Protein AF-A0A022QIC8-F1 (afdb_monomer)

Sequence (153 aa):
MESSSKRARAPGNMTQIAHCLVDGCNADLSLCRDYHRRHKVCETHSKTSKVTIGGRELRFCQQCSRFHSLVEFDEGKRSCRKRLDGHNRRRRKPPQLDRNSGLDFSHHRSTTLTATGTTPTTSLVSFRSNTSNNNNSPQILPSAVVGFSWPGP

Structure (mmCIF, N/CA/C/O backbone):
data_AF-A0A022QIC8-F1
#
_entry.id   AF-A0A022QIC8-F1
#
loop_
_atom_site.group_PDB
_atom_site.id
_atom_site.type_symbol
_atom_site.label_atom_id
_atom_site.label_alt_id
_atom_site.label_comp_id
_atom_site.label_asym_id
_atom_site.label_entity_id
_atom_site.label_seq_id
_atom_site.pdbx_PDB_ins_code
_atom_site.Cartn_x
_atom_site.Cartn_y
_atom_site.Cartn_z
_atom_site.occupancy
_atom_site.B_iso_or_equiv
_atom_site.auth_seq_id
_atom_site.auth_comp_id
_atom_site.auth_asym_id
_atom_site.auth_atom_id
_atom_site.pdbx_PDB_model_num
ATOM 1 N N . MET A 1 1 ? 46.516 -19.013 19.910 1.00 39.44 1 MET A N 1
ATOM 2 C CA . MET A 1 1 ? 46.220 -17.660 19.392 1.00 39.44 1 MET A CA 1
ATOM 3 C C . MET A 1 1 ? 45.171 -17.852 18.300 1.00 39.44 1 MET A C 1
ATOM 5 O O . MET A 1 1 ? 45.525 -17.977 17.139 1.00 39.44 1 MET A O 1
ATOM 9 N N . GLU A 1 2 ? 43.906 -18.056 18.672 1.00 41.34 2 GLU A N 1
ATOM 10 C CA . GLU A 1 2 ? 42.858 -18.421 17.705 1.00 41.34 2 GLU A CA 1
ATOM 11 C C . GLU A 1 2 ? 42.354 -17.150 17.009 1.00 41.34 2 GLU A C 1
ATOM 13 O O . GLU A 1 2 ? 41.826 -16.238 17.650 1.00 41.34 2 GLU A O 1
ATOM 18 N N . SER A 1 3 ? 42.605 -17.054 15.706 1.00 41.50 3 SER A N 1
ATOM 19 C CA . SER A 1 3 ? 42.365 -15.856 14.905 1.00 41.50 3 SER A CA 1
ATOM 20 C C . SER A 1 3 ? 40.881 -15.749 14.545 1.00 41.50 3 SER A C 1
ATOM 22 O O . SER A 1 3 ? 40.345 -16.542 13.769 1.00 41.50 3 SER A O 1
ATOM 24 N N . SER A 1 4 ? 40.195 -14.762 15.126 1.00 56.56 4 SER A N 1
ATOM 25 C CA . SER A 1 4 ? 38.788 -14.464 14.848 1.00 56.56 4 SER A CA 1
ATOM 26 C C . SER A 1 4 ? 38.628 -13.965 13.409 1.00 56.56 4 SER A C 1
ATOM 28 O O . SER A 1 4 ? 38.931 -12.816 13.081 1.00 56.56 4 SER A O 1
ATOM 30 N N . SER A 1 5 ? 38.162 -14.851 12.527 1.00 62.50 5 SER A N 1
ATOM 31 C CA . SER A 1 5 ? 37.889 -14.531 11.127 1.00 62.50 5 SER A CA 1
ATOM 32 C C . SER A 1 5 ? 36.677 -13.606 11.016 1.00 62.50 5 SER A C 1
ATOM 34 O O . SER A 1 5 ? 35.518 -14.024 10.977 1.00 62.50 5 SER A O 1
ATOM 36 N N . LYS A 1 6 ? 36.969 -12.308 10.945 1.00 59.47 6 LYS A N 1
ATOM 37 C CA . LYS A 1 6 ? 36.037 -11.230 10.620 1.00 59.47 6 LYS A CA 1
ATOM 38 C C . LYS A 1 6 ? 35.487 -11.455 9.207 1.00 59.47 6 LYS A C 1
ATOM 40 O O . LYS A 1 6 ? 36.149 -11.142 8.222 1.00 59.47 6 LYS A O 1
ATOM 45 N N . ARG A 1 7 ? 34.270 -12.000 9.085 1.00 55.44 7 ARG A N 1
ATOM 46 C CA . ARG A 1 7 ? 33.562 -12.065 7.795 1.00 55.44 7 ARG A CA 1
ATOM 47 C C . ARG A 1 7 ? 33.277 -10.643 7.306 1.00 55.44 7 ARG A C 1
ATOM 49 O O . ARG A 1 7 ? 32.350 -9.987 7.778 1.00 55.44 7 ARG A O 1
ATOM 56 N N . ALA A 1 8 ? 34.080 -10.181 6.353 1.00 56.00 8 ALA A N 1
ATOM 57 C CA . ALA A 1 8 ? 33.795 -9.005 5.550 1.00 56.00 8 ALA A CA 1
ATOM 58 C C . ALA A 1 8 ? 32.484 -9.238 4.784 1.00 56.00 8 ALA A C 1
ATOM 60 O O . ALA A 1 8 ? 32.355 -10.197 4.022 1.00 56.00 8 ALA A O 1
ATOM 61 N N . ARG A 1 9 ? 31.481 -8.383 5.005 1.00 63.50 9 ARG A N 1
ATOM 62 C CA . ARG A 1 9 ? 30.308 -8.343 4.130 1.00 63.50 9 ARG A CA 1
ATOM 63 C C . ARG A 1 9 ? 30.742 -7.746 2.794 1.00 63.50 9 ARG A C 1
ATOM 65 O O . ARG A 1 9 ? 31.211 -6.614 2.756 1.00 63.50 9 ARG A O 1
ATOM 72 N N . ALA A 1 10 ? 30.600 -8.527 1.727 1.00 56.56 10 ALA A N 1
ATOM 73 C CA . ALA A 1 10 ? 30.884 -8.102 0.364 1.00 56.56 10 ALA A CA 1
ATOM 74 C C . ALA A 1 10 ? 30.045 -6.862 -0.027 1.00 56.56 10 ALA A C 1
ATOM 76 O O . ALA A 1 10 ? 28.867 -6.792 0.343 1.00 56.56 10 ALA A O 1
ATOM 77 N N . PRO A 1 11 ? 30.602 -5.911 -0.802 1.00 56.25 11 PRO A N 1
ATOM 78 C CA . PRO A 1 11 ? 29.854 -4.799 -1.374 1.00 56.25 11 PRO A CA 1
ATOM 79 C C . PRO A 1 11 ? 29.073 -5.305 -2.594 1.00 56.25 11 PRO A C 1
ATOM 81 O O . PRO A 1 11 ? 29.484 -5.162 -3.739 1.00 56.25 11 PRO A O 1
ATOM 84 N N . GLY A 1 12 ? 27.943 -5.960 -2.346 1.00 52.00 12 GLY A N 1
ATOM 85 C CA . GLY A 1 12 ? 27.031 -6.426 -3.387 1.00 52.00 12 GLY A CA 1
ATOM 86 C C . GLY A 1 12 ? 26.062 -5.335 -3.834 1.00 52.00 12 GLY A C 1
ATOM 87 O O . GLY A 1 12 ? 24.856 -5.538 -3.752 1.00 52.00 12 GLY A O 1
ATOM 88 N N . ASN A 1 13 ? 26.555 -4.185 -4.298 1.00 56.44 13 ASN A N 1
ATOM 89 C CA . ASN A 1 13 ? 25.715 -3.166 -4.936 1.00 56.44 13 ASN A CA 1
ATOM 90 C C . ASN A 1 13 ? 25.627 -3.447 -6.441 1.00 56.44 13 ASN A C 1
ATOM 92 O O . ASN A 1 13 ? 25.940 -2.596 -7.267 1.00 56.44 13 ASN A O 1
ATOM 96 N N . MET A 1 14 ? 25.185 -4.655 -6.802 1.00 50.62 14 MET A N 1
ATOM 97 C CA . MET A 1 14 ? 24.547 -4.839 -8.100 1.00 50.62 14 MET A CA 1
ATOM 98 C C . MET A 1 14 ? 23.276 -3.994 -8.039 1.00 50.62 14 MET A C 1
ATOM 100 O O . MET A 1 14 ? 22.484 -4.150 -7.107 1.00 50.62 14 MET A O 1
ATOM 104 N N . THR A 1 15 ? 23.102 -3.070 -8.973 1.00 57.12 15 THR A N 1
ATOM 105 C CA . THR A 1 15 ? 21.881 -2.288 -9.179 1.00 57.12 15 THR A CA 1
ATOM 106 C C . THR A 1 15 ? 20.729 -3.233 -9.516 1.00 57.12 15 THR A C 1
ATOM 108 O O . THR A 1 15 ? 20.336 -3.377 -10.668 1.00 57.12 15 THR A O 1
ATOM 111 N N . GLN A 1 16 ? 20.223 -3.949 -8.515 1.00 67.75 16 GLN A N 1
ATOM 112 C CA . GLN A 1 16 ? 19.032 -4.768 -8.636 1.00 67.75 16 GLN A CA 1
ATOM 113 C C . GLN A 1 16 ? 17.884 -3.790 -8.836 1.00 67.75 16 GLN A C 1
ATOM 115 O O . GLN A 1 16 ? 17.543 -3.028 -7.924 1.00 67.75 16 GLN A O 1
ATOM 120 N N . ILE A 1 17 ? 17.357 -3.762 -10.057 1.00 75.62 17 ILE A N 1
ATOM 121 C CA . ILE A 1 17 ? 16.187 -2.969 -10.410 1.00 75.62 17 ILE A CA 1
ATOM 122 C C . ILE A 1 17 ? 15.084 -3.366 -9.426 1.00 75.62 17 ILE A C 1
ATOM 124 O O . ILE A 1 17 ? 14.697 -4.530 -9.318 1.00 75.62 17 ILE A O 1
ATOM 128 N N . ALA A 1 18 ? 14.660 -2.411 -8.602 1.00 87.44 18 ALA A N 1
ATOM 129 C CA . ALA A 1 18 ? 13.639 -2.668 -7.606 1.00 87.44 18 ALA A CA 1
ATOM 130 C C . ALA A 1 18 ? 12.284 -2.651 -8.313 1.00 87.44 18 ALA A C 1
ATOM 132 O O . ALA A 1 18 ? 11.878 -1.617 -8.831 1.00 87.44 18 ALA A O 1
ATOM 133 N N . HIS A 1 19 ? 11.584 -3.780 -8.312 1.00 94.06 19 HIS A N 1
ATOM 134 C CA . HIS A 1 19 ? 10.223 -3.876 -8.831 1.00 94.06 19 HIS A CA 1
ATOM 135 C C . HIS A 1 19 ? 9.195 -3.800 -7.698 1.00 94.06 19 HIS A C 1
ATOM 137 O O . HIS A 1 19 ? 9.509 -4.018 -6.521 1.00 94.06 19 HIS A O 1
ATOM 143 N N . CYS A 1 20 ? 7.957 -3.461 -8.054 1.00 95.94 20 CYS A N 1
ATOM 144 C CA . CYS A 1 20 ? 6.829 -3.475 -7.127 1.00 95.94 20 CYS A CA 1
ATOM 145 C C . CYS A 1 20 ? 6.582 -4.891 -6.577 1.00 95.94 20 CYS A C 1
ATOM 147 O O . CYS A 1 20 ? 6.603 -5.861 -7.321 1.00 95.94 20 CYS A O 1
ATOM 149 N N . LEU A 1 21 ? 6.286 -5.007 -5.280 1.00 95.56 21 LEU A N 1
ATOM 150 C CA . LEU A 1 21 ? 6.003 -6.287 -4.606 1.00 95.56 21 LEU A CA 1
ATOM 151 C C . LEU A 1 21 ? 4.643 -6.916 -4.951 1.00 95.56 21 LEU A C 1
ATOM 153 O O . LEU A 1 21 ? 4.315 -7.964 -4.409 1.00 95.56 21 LEU A O 1
ATOM 157 N N . VAL A 1 22 ? 3.820 -6.251 -5.760 1.00 96.75 22 VAL A N 1
ATOM 158 C CA . VAL A 1 22 ? 2.450 -6.696 -6.043 1.00 96.75 22 VAL A CA 1
ATOM 159 C C . VAL A 1 22 ? 2.475 -7.741 -7.148 1.00 96.75 22 VAL A C 1
ATOM 161 O O . VAL A 1 22 ? 3.130 -7.530 -8.169 1.00 96.75 22 VAL A O 1
ATOM 164 N N . ASP A 1 23 ? 1.745 -8.836 -6.955 1.00 96.00 23 ASP A N 1
ATOM 165 C CA . ASP A 1 23 ? 1.667 -9.929 -7.921 1.00 96.00 23 ASP A CA 1
ATOM 166 C C . ASP A 1 23 ? 1.155 -9.397 -9.270 1.00 96.00 23 ASP A C 1
ATOM 168 O O . ASP A 1 23 ? 0.153 -8.682 -9.339 1.00 96.00 23 ASP A O 1
ATOM 172 N N . GLY A 1 24 ? 1.870 -9.714 -10.351 1.00 94.00 24 GLY A N 1
ATOM 173 C CA . GLY A 1 24 ? 1.547 -9.234 -11.700 1.00 94.00 24 GLY A CA 1
ATOM 174 C C . GLY A 1 24 ? 1.933 -7.776 -11.982 1.00 94.00 24 GLY A C 1
ATOM 175 O O . GLY A 1 24 ? 1.657 -7.276 -13.071 1.00 94.00 24 GLY A O 1
ATOM 176 N N . CYS A 1 25 ? 2.591 -7.076 -11.050 1.00 95.38 25 CYS A N 1
ATOM 177 C CA . CYS A 1 25 ? 3.083 -5.719 -11.275 1.00 95.38 25 CYS A CA 1
ATOM 178 C C . CYS A 1 25 ? 4.592 -5.690 -11.539 1.00 95.38 25 CYS A C 1
ATOM 180 O O . CYS A 1 25 ? 5.393 -5.815 -10.619 1.00 95.38 25 CYS A O 1
ATOM 182 N N . ASN A 1 26 ? 4.981 -5.389 -12.780 1.00 93.44 26 ASN A N 1
ATOM 183 C CA . ASN A 1 26 ? 6.388 -5.237 -13.171 1.00 93.44 26 ASN A CA 1
ATOM 184 C C . ASN A 1 26 ? 6.889 -3.782 -13.171 1.00 93.44 26 ASN A C 1
ATOM 186 O O . ASN A 1 26 ? 7.919 -3.483 -13.771 1.00 93.44 26 ASN A O 1
ATOM 190 N N . ALA A 1 27 ? 6.169 -2.868 -12.508 1.00 94.19 27 ALA A N 1
ATOM 191 C CA . ALA A 1 27 ? 6.524 -1.452 -12.481 1.00 94.19 27 ALA A CA 1
ATOM 192 C C . ALA A 1 27 ? 7.952 -1.248 -11.952 1.00 94.19 27 ALA A C 1
ATOM 194 O O . ALA A 1 27 ? 8.280 -1.695 -10.847 1.00 94.19 27 ALA A O 1
ATOM 195 N N . ASP A 1 28 ? 8.773 -0.565 -12.747 1.00 94.00 28 ASP A N 1
ATOM 196 C CA . ASP A 1 28 ? 10.139 -0.218 -12.381 1.00 94.00 28 ASP A CA 1
ATOM 197 C C . ASP A 1 28 ? 10.140 0.920 -11.348 1.00 94.00 28 ASP A C 1
ATOM 199 O O . ASP A 1 28 ? 9.566 1.992 -11.560 1.00 94.00 28 ASP A O 1
ATOM 203 N N . LEU A 1 29 ? 10.776 0.681 -10.200 1.00 94.31 29 LEU A N 1
ATOM 204 C CA . LEU A 1 29 ? 10.928 1.677 -9.147 1.00 94.31 29 LEU A CA 1
ATOM 205 C C . LEU A 1 29 ? 12.241 2.458 -9.267 1.00 94.31 29 LEU A C 1
ATOM 207 O O . LEU A 1 29 ? 12.435 3.376 -8.477 1.00 94.31 29 LEU A O 1
ATOM 211 N N . SER A 1 30 ? 13.130 2.151 -10.217 1.00 90.25 30 SER A N 1
ATOM 212 C CA . SER A 1 30 ? 14.428 2.823 -10.397 1.00 90.25 30 SER A CA 1
ATOM 213 C C . SER A 1 30 ? 14.288 4.348 -10.519 1.00 90.25 30 SER A C 1
ATOM 215 O O . SER A 1 30 ? 15.000 5.089 -9.839 1.00 90.25 30 SER A O 1
ATOM 217 N N . LEU A 1 31 ? 13.292 4.799 -11.289 1.00 87.88 31 LEU A N 1
ATOM 218 C CA . LEU A 1 31 ? 12.943 6.208 -11.513 1.00 87.88 31 LEU A CA 1
ATOM 219 C C . LEU A 1 31 ? 11.888 6.745 -10.528 1.00 87.88 31 LEU A C 1
ATOM 221 O O . LEU A 1 31 ? 11.552 7.929 -10.550 1.00 87.88 31 LEU A O 1
ATOM 225 N N . CYS A 1 32 ? 11.338 5.896 -9.655 1.00 90.44 32 CYS A N 1
ATOM 226 C CA . CYS A 1 32 ? 10.336 6.317 -8.680 1.00 90.44 32 CYS A CA 1
ATOM 227 C C . CYS A 1 32 ? 10.968 7.080 -7.507 1.00 90.44 32 CYS A C 1
ATOM 229 O O . CYS A 1 32 ? 12.133 6.895 -7.147 1.00 90.44 32 CYS A O 1
ATOM 231 N N . ARG A 1 33 ? 10.148 7.893 -6.823 1.00 93.81 33 ARG A N 1
ATOM 232 C CA . ARG A 1 33 ? 10.561 8.571 -5.581 1.00 93.81 33 ARG A CA 1
ATOM 233 C C . ARG A 1 33 ? 11.098 7.561 -4.563 1.00 93.81 33 ARG A C 1
ATOM 235 O O . ARG A 1 33 ? 10.557 6.467 -4.416 1.00 93.81 33 ARG A O 1
ATOM 242 N N . ASP A 1 34 ? 12.091 7.977 -3.787 1.00 93.25 34 ASP A N 1
ATOM 243 C CA . ASP A 1 34 ? 12.782 7.136 -2.802 1.00 93.25 34 ASP A CA 1
ATOM 244 C C . ASP A 1 34 ? 11.838 6.428 -1.802 1.00 93.25 34 ASP A C 1
ATOM 246 O O . ASP A 1 34 ? 12.049 5.266 -1.458 1.00 93.25 34 ASP A O 1
ATOM 250 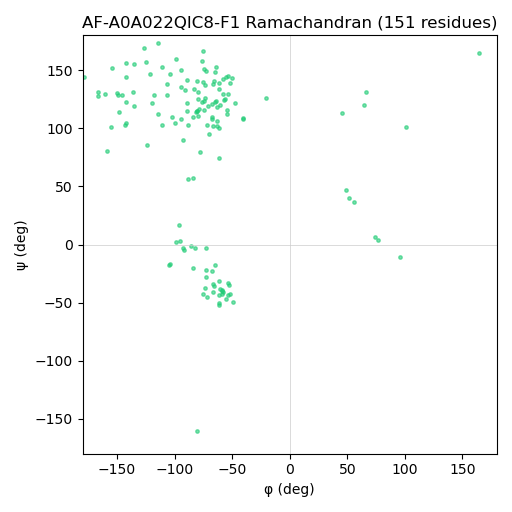N N . TYR A 1 35 ? 10.732 7.071 -1.409 1.00 94.31 35 TYR A N 1
ATOM 251 C CA . TYR A 1 35 ? 9.690 6.438 -0.593 1.00 94.31 35 TYR A CA 1
ATOM 252 C C . TYR A 1 35 ? 9.139 5.149 -1.228 1.00 94.31 35 TYR A C 1
ATOM 254 O O . TYR A 1 35 ? 9.035 4.125 -0.559 1.00 94.31 35 TYR A O 1
ATOM 262 N N . HIS A 1 36 ? 8.816 5.180 -2.519 1.00 95.00 36 HIS A N 1
ATOM 263 C CA . HIS A 1 36 ? 8.285 4.034 -3.259 1.00 95.00 36 HIS A CA 1
ATOM 264 C C . HIS A 1 36 ? 9.334 2.925 -3.393 1.00 95.00 36 HIS A C 1
ATOM 266 O O . HIS A 1 36 ? 9.034 1.754 -3.167 1.00 95.00 36 HIS A O 1
ATOM 272 N N . ARG A 1 37 ? 10.591 3.306 -3.659 1.00 94.00 37 ARG A N 1
ATOM 273 C CA . ARG A 1 37 ? 11.736 2.386 -3.735 1.00 94.00 37 ARG A CA 1
ATOM 274 C C . ARG A 1 37 ? 11.989 1.653 -2.424 1.00 94.00 37 ARG A C 1
ATOM 276 O O . ARG A 1 37 ? 12.077 0.427 -2.421 1.00 94.00 37 ARG A O 1
ATOM 283 N N . ARG A 1 38 ? 12.070 2.379 -1.303 1.00 93.69 38 ARG A N 1
ATOM 284 C CA . ARG A 1 38 ? 12.337 1.794 0.024 1.00 93.69 38 ARG A CA 1
ATOM 285 C C . ARG A 1 38 ? 11.278 0.782 0.446 1.00 93.69 38 ARG A C 1
ATOM 287 O O . ARG A 1 38 ? 11.617 -0.247 1.022 1.00 93.69 38 ARG A O 1
ATOM 294 N N . HIS A 1 39 ? 10.013 1.053 0.136 1.00 95.00 39 HIS A N 1
ATOM 295 C CA . HIS A 1 39 ? 8.895 0.178 0.501 1.00 95.00 39 HIS A CA 1
ATOM 296 C C . HIS A 1 39 ? 8.502 -0.804 -0.613 1.00 95.00 39 HIS A C 1
ATOM 298 O O . HIS A 1 39 ? 7.551 -1.564 -0.439 1.00 95.00 39 HIS A O 1
ATOM 304 N N . LYS A 1 40 ? 9.237 -0.800 -1.736 1.00 94.75 40 LYS A N 1
ATOM 305 C CA . LYS A 1 40 ? 9.027 -1.650 -2.915 1.00 94.75 40 LYS A CA 1
ATOM 306 C C . LYS A 1 40 ? 7.568 -1.663 -3.394 1.00 94.75 40 LYS A C 1
ATOM 308 O O . LYS A 1 40 ? 6.974 -2.711 -3.645 1.00 94.75 40 LYS A O 1
ATOM 313 N N . VAL A 1 41 ? 6.980 -0.475 -3.497 1.00 96.00 41 VAL A N 1
ATOM 314 C CA . VAL A 1 41 ? 5.588 -0.265 -3.916 1.00 96.00 41 VAL A CA 1
ATOM 315 C C . VAL A 1 41 ? 5.530 0.890 -4.905 1.00 96.00 41 VAL A C 1
ATOM 317 O O . VAL A 1 41 ? 6.096 1.946 -4.639 1.00 96.00 41 VAL A O 1
ATOM 320 N N . CYS A 1 42 ? 4.860 0.716 -6.043 1.00 96.56 42 CYS A N 1
ATOM 321 C CA . CYS A 1 42 ? 4.700 1.797 -7.016 1.00 96.56 42 CYS A CA 1
ATOM 322 C C . CYS A 1 42 ? 3.653 2.826 -6.557 1.00 96.56 42 CYS A C 1
ATOM 324 O O . CYS A 1 42 ? 2.865 2.583 -5.637 1.00 96.56 42 CYS A O 1
ATOM 326 N N . GLU A 1 43 ? 3.619 3.986 -7.214 1.00 95.44 43 GLU A N 1
ATOM 327 C CA . GLU A 1 43 ? 2.686 5.056 -6.853 1.00 95.44 43 GLU A CA 1
ATOM 328 C C . GLU A 1 43 ? 1.221 4.596 -6.920 1.00 95.44 43 GLU A C 1
ATOM 330 O O . GLU A 1 43 ? 0.444 4.872 -6.002 1.00 95.44 43 GLU A O 1
ATOM 335 N N . THR A 1 44 ? 0.862 3.819 -7.942 1.00 96.50 44 THR A N 1
ATOM 336 C CA . THR A 1 44 ? -0.486 3.265 -8.119 1.00 96.50 44 THR A CA 1
ATOM 337 C C . THR A 1 44 ? -0.867 2.341 -6.960 1.00 96.50 44 THR A C 1
ATOM 339 O O . THR A 1 44 ? -1.886 2.550 -6.295 1.00 96.50 44 THR A O 1
ATOM 342 N N . HIS A 1 45 ? -0.018 1.363 -6.632 1.00 96.38 45 HIS A N 1
ATOM 343 C CA . HIS A 1 45 ? -0.303 0.378 -5.585 1.00 96.38 45 HIS A CA 1
ATOM 344 C C . HIS A 1 45 ? -0.222 0.933 -4.164 1.00 96.38 45 HIS A C 1
ATOM 346 O O . HIS A 1 45 ? -0.884 0.408 -3.271 1.00 96.38 45 HIS A O 1
ATOM 352 N N . SER A 1 46 ? 0.494 2.038 -3.944 1.00 95.38 46 SER A N 1
ATOM 353 C CA . SER A 1 46 ? 0.468 2.723 -2.644 1.00 95.38 46 SER A CA 1
ATOM 354 C C . SER A 1 46 ? -0.897 3.355 -2.330 1.00 95.38 46 SER A C 1
ATOM 356 O O . SER A 1 46 ? -1.224 3.578 -1.163 1.00 95.38 46 SER A O 1
ATOM 358 N N . LYS A 1 47 ? -1.705 3.633 -3.364 1.00 94.25 47 LYS A N 1
ATOM 359 C CA . LYS A 1 47 ? -3.037 4.255 -3.260 1.00 94.25 47 LYS A CA 1
ATOM 360 C C . LYS A 1 47 ? -4.182 3.258 -3.467 1.00 94.25 47 LYS A C 1
ATOM 362 O O . LYS A 1 47 ? -5.313 3.556 -3.083 1.00 94.25 47 LYS A O 1
ATOM 367 N N . THR A 1 48 ? -3.897 2.101 -4.058 1.00 94.81 48 THR A N 1
ATOM 368 C CA . THR A 1 48 ? -4.898 1.083 -4.399 1.00 94.81 48 THR A CA 1
ATOM 369 C C . THR A 1 48 ? -5.510 0.475 -3.131 1.00 94.81 48 THR A C 1
ATOM 371 O O . THR A 1 48 ? -4.822 0.228 -2.138 1.00 94.81 48 THR A O 1
ATOM 374 N N . SER A 1 49 ? -6.829 0.266 -3.134 1.00 93.31 49 SER A N 1
ATOM 375 C CA . SER A 1 49 ? -7.570 -0.272 -1.986 1.00 93.31 49 SER A CA 1
ATOM 376 C C . SER A 1 49 ? -7.331 -1.762 -1.753 1.00 93.31 49 SER A C 1
ATOM 378 O O . SER A 1 49 ? -7.421 -2.201 -0.612 1.00 93.31 49 SER A O 1
ATOM 380 N N . LYS A 1 50 ? -7.009 -2.520 -2.801 1.00 95.19 50 LYS A N 1
ATOM 381 C CA . LYS A 1 50 ? -6.808 -3.968 -2.763 1.00 95.19 50 LYS A CA 1
ATOM 382 C C . LYS A 1 50 ? -5.716 -4.378 -3.745 1.00 95.19 50 LYS A C 1
ATOM 384 O O . LYS A 1 50 ? -5.762 -4.000 -4.909 1.00 95.19 50 LYS A O 1
ATOM 389 N N . VAL A 1 51 ? -4.747 -5.144 -3.261 1.00 96.00 51 VAL A N 1
ATOM 390 C CA . VAL A 1 51 ? -3.656 -5.727 -4.049 1.00 96.00 51 VAL A CA 1
ATOM 391 C C . VAL A 1 51 ? -3.457 -7.184 -3.652 1.00 96.00 51 VAL A C 1
ATOM 393 O O . VAL A 1 51 ? -3.770 -7.557 -2.521 1.00 96.00 51 VAL A O 1
ATOM 396 N N . THR A 1 52 ? -2.906 -7.992 -4.550 1.00 97.50 52 THR A N 1
ATOM 397 C CA . THR A 1 52 ? -2.586 -9.398 -4.274 1.00 97.50 52 THR A CA 1
ATOM 398 C C . THR A 1 52 ? -1.076 -9.551 -4.120 1.00 97.50 52 THR A C 1
ATOM 400 O O . THR A 1 52 ? -0.324 -9.049 -4.953 1.00 97.50 52 THR A O 1
ATOM 403 N N . ILE A 1 53 ? -0.626 -10.172 -3.026 1.00 95.94 53 ILE A N 1
ATOM 404 C CA . ILE A 1 53 ? 0.790 -10.500 -2.789 1.00 95.94 53 ILE A CA 1
ATOM 405 C C . ILE A 1 53 ? 0.869 -11.928 -2.254 1.00 95.94 53 ILE A C 1
ATOM 407 O O . ILE A 1 53 ? 0.303 -12.221 -1.195 1.00 95.94 53 ILE A O 1
ATOM 411 N N . GLY A 1 54 ? 1.560 -12.815 -2.969 1.00 93.88 54 GLY A N 1
ATOM 412 C CA . GLY A 1 54 ? 1.603 -14.243 -2.649 1.00 93.88 54 GLY A CA 1
ATOM 413 C C . GLY A 1 54 ? 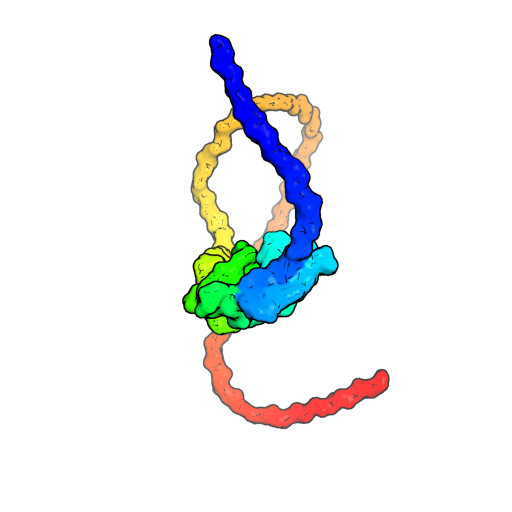0.208 -14.875 -2.576 1.00 93.88 54 GLY A C 1
ATOM 414 O O . GLY A 1 54 ? -0.053 -15.672 -1.676 1.00 93.88 54 GLY A O 1
ATOM 415 N N . GLY A 1 55 ? -0.718 -14.449 -3.444 1.00 93.88 55 GLY A N 1
ATOM 416 C CA . GLY A 1 55 ? -2.102 -14.947 -3.469 1.00 93.88 55 GLY A CA 1
ATOM 417 C C . GLY A 1 55 ? -3.003 -14.449 -2.331 1.00 93.88 55 GLY A C 1
ATOM 418 O O . GLY A 1 55 ? -4.141 -14.897 -2.206 1.00 93.88 55 GLY A O 1
ATOM 419 N N . ARG A 1 56 ? -2.530 -13.522 -1.489 1.00 96.19 56 ARG A N 1
ATOM 420 C CA . ARG A 1 56 ? -3.312 -12.938 -0.388 1.00 96.19 56 ARG A CA 1
ATOM 421 C C . ARG A 1 56 ? -3.730 -11.517 -0.716 1.00 96.19 56 ARG A C 1
ATOM 423 O O . ARG A 1 56 ? -2.918 -10.722 -1.182 1.00 96.19 56 ARG A O 1
ATOM 430 N N . GLU A 1 57 ? -4.972 -11.178 -0.386 1.00 96.50 57 GLU A N 1
ATOM 431 C CA . GLU A 1 57 ? -5.492 -9.825 -0.565 1.00 96.50 57 GLU A CA 1
ATOM 432 C C . GLU A 1 57 ? -5.044 -8.913 0.580 1.00 96.50 57 GLU A C 1
ATOM 434 O O . GLU A 1 57 ? -5.406 -9.090 1.751 1.00 96.50 57 GLU A O 1
ATOM 439 N N . LEU A 1 58 ? -4.231 -7.925 0.228 1.00 96.44 58 LEU A N 1
ATOM 440 C CA . LEU A 1 58 ? -3.623 -6.970 1.138 1.00 96.44 58 LEU A CA 1
ATOM 441 C C . LEU A 1 58 ? -3.912 -5.537 0.684 1.00 96.44 58 LEU A C 1
ATOM 443 O O . LEU A 1 58 ? -4.363 -5.268 -0.429 1.00 96.44 58 LEU A O 1
ATOM 447 N N . ARG A 1 59 ? -3.598 -4.587 1.558 1.00 96.62 59 A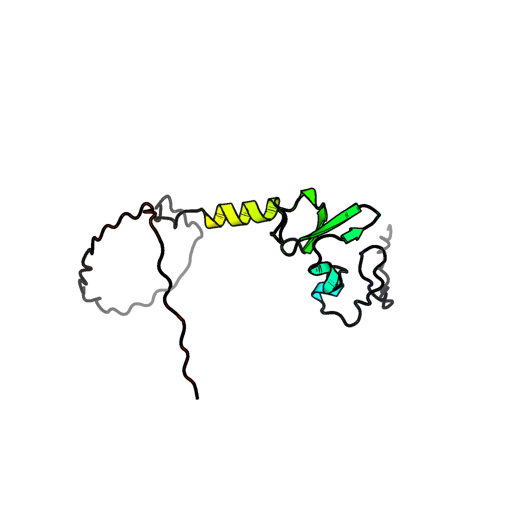RG A N 1
ATOM 448 C CA . ARG A 1 59 ? -3.618 -3.156 1.277 1.00 96.62 59 ARG A CA 1
ATOM 449 C C . ARG A 1 59 ? -2.462 -2.460 1.969 1.00 96.62 59 ARG A C 1
ATOM 451 O O . ARG A 1 59 ? -2.068 -2.812 3.082 1.00 96.62 59 ARG A O 1
ATOM 458 N N . PHE A 1 60 ? -1.915 -1.451 1.304 1.00 97.12 60 PHE A N 1
ATOM 459 C CA . PHE A 1 60 ? -0.830 -0.648 1.843 1.00 97.12 60 PHE A CA 1
ATOM 460 C C . PHE A 1 60 ? -1.345 0.345 2.897 1.00 97.12 60 PHE A C 1
ATOM 462 O O . PHE A 1 60 ? -2.218 1.171 2.627 1.00 97.12 60 PHE A O 1
ATOM 469 N N . CYS A 1 61 ? -0.807 0.280 4.115 1.00 95.81 61 CYS A N 1
ATOM 470 C CA . CYS A 1 61 ? -1.118 1.229 5.181 1.00 95.81 61 CYS A CA 1
ATOM 471 C C . CYS A 1 61 ? -0.162 2.422 5.120 1.00 95.81 61 CYS A C 1
ATOM 473 O O . CYS A 1 61 ? 1.022 2.281 5.427 1.00 95.81 61 CYS A O 1
ATOM 475 N N . GLN A 1 62 ? -0.683 3.617 4.832 1.00 92.38 62 GLN A N 1
ATOM 476 C CA . GLN A 1 62 ? 0.132 4.834 4.702 1.00 92.38 62 GLN A CA 1
ATOM 477 C C . GLN A 1 62 ? 0.877 5.204 5.997 1.00 92.38 62 GLN A C 1
ATOM 479 O O . GLN A 1 62 ? 1.967 5.760 5.959 1.00 92.38 62 GLN A O 1
ATOM 484 N N . GLN A 1 63 ? 0.289 4.892 7.154 1.00 93.75 63 GLN A N 1
ATOM 485 C CA . GLN A 1 63 ? 0.856 5.232 8.462 1.00 93.75 63 GLN A CA 1
ATOM 486 C C . GLN A 1 63 ? 1.884 4.218 8.972 1.00 93.75 63 GLN A C 1
ATOM 488 O O . GLN A 1 63 ? 2.655 4.542 9.875 1.00 93.75 63 GLN A O 1
ATOM 493 N N . CYS A 1 64 ? 1.859 2.995 8.442 1.00 95.00 64 CY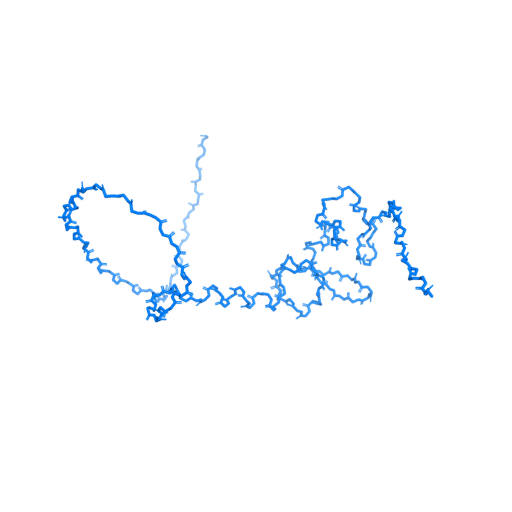S A N 1
ATOM 494 C CA . CYS A 1 64 ? 2.804 1.937 8.799 1.00 95.00 64 CYS A CA 1
ATOM 495 C C . CYS A 1 64 ? 3.863 1.719 7.711 1.00 95.00 64 CYS A C 1
ATOM 497 O O . CYS A 1 64 ? 4.867 1.070 7.980 1.00 95.00 64 CYS A O 1
ATOM 499 N N . SER A 1 65 ? 3.620 2.217 6.495 1.00 94.75 65 SER A N 1
ATOM 500 C CA . SER A 1 65 ? 4.394 1.941 5.282 1.00 94.75 65 SER A CA 1
ATOM 501 C C . SER A 1 65 ? 4.594 0.440 5.021 1.00 94.75 65 SER A C 1
ATOM 503 O O . SER A 1 65 ? 5.677 -0.008 4.647 1.00 94.75 65 SER A O 1
ATOM 505 N N . ARG A 1 66 ? 3.546 -0.360 5.270 1.00 95.69 66 ARG A N 1
ATOM 506 C CA . ARG A 1 66 ? 3.538 -1.827 5.132 1.00 95.69 66 ARG A CA 1
ATOM 507 C C . ARG A 1 66 ? 2.203 -2.323 4.587 1.00 95.69 66 ARG A C 1
ATOM 509 O O . ARG A 1 66 ? 1.176 -1.668 4.770 1.00 95.69 66 ARG A O 1
ATOM 516 N N . PHE A 1 67 ? 2.224 -3.498 3.962 1.00 96.88 67 PHE A N 1
ATOM 517 C CA . PHE A 1 67 ? 1.019 -4.209 3.546 1.00 96.88 67 PHE A CA 1
ATOM 518 C C . PHE A 1 67 ? 0.388 -4.948 4.729 1.00 96.88 67 PHE A C 1
ATOM 520 O O . PHE A 1 67 ? 1.073 -5.662 5.460 1.00 96.88 67 PHE A O 1
ATOM 527 N N . HIS A 1 68 ? -0.916 -4.762 4.900 1.00 96.88 68 HIS A N 1
ATOM 528 C CA . HIS A 1 68 ? -1.752 -5.427 5.897 1.00 96.88 68 HIS A CA 1
ATOM 529 C C . HIS A 1 68 ? -2.918 -6.117 5.190 1.00 96.88 68 HIS A C 1
ATOM 531 O O . HIS A 1 68 ? -3.274 -5.732 4.078 1.00 96.88 68 HIS A O 1
ATOM 537 N N . SER A 1 69 ? -3.520 -7.128 5.812 1.00 96.19 69 SER A N 1
ATOM 538 C CA . SER A 1 69 ? -4.705 -7.771 5.234 1.00 96.19 69 SER A CA 1
ATOM 539 C C . SER A 1 69 ? -5.879 -6.796 5.165 1.00 96.19 69 SER A C 1
ATOM 541 O O . SER A 1 69 ? -6.005 -5.928 6.029 1.00 96.19 69 SER A O 1
ATOM 543 N N . LEU A 1 70 ? -6.749 -6.947 4.162 1.00 94.88 70 LEU A N 1
ATOM 544 C CA . LEU A 1 70 ? -7.940 -6.103 3.999 1.00 94.88 70 LEU A CA 1
ATOM 545 C C . LEU A 1 70 ? -8.820 -6.060 5.252 1.00 94.88 70 LEU A C 1
ATOM 547 O O . LEU A 1 70 ? -9.351 -5.003 5.580 1.00 94.88 70 LEU A O 1
ATOM 551 N N . VAL A 1 71 ? -8.885 -7.161 6.006 1.00 94.50 71 VAL A N 1
ATOM 552 C CA . VAL A 1 71 ? -9.657 -7.249 7.256 1.00 94.50 71 VAL A CA 1
ATOM 553 C C . VAL A 1 71 ? -9.141 -6.325 8.366 1.00 94.50 71 VAL A C 1
ATOM 555 O O . VAL A 1 71 ? -9.862 -6.056 9.322 1.00 94.50 71 VAL A O 1
ATOM 558 N N . GLU A 1 72 ? -7.905 -5.823 8.268 1.00 94.50 72 GLU A N 1
ATOM 559 C CA . GLU A 1 72 ? -7.335 -4.869 9.229 1.00 94.50 72 GLU A CA 1
ATOM 560 C C . GLU A 1 72 ? -7.686 -3.407 8.911 1.00 94.50 72 GLU A C 1
ATOM 562 O O . GLU A 1 72 ? -7.268 -2.499 9.640 1.00 94.50 72 GLU A O 1
ATOM 567 N N . PHE A 1 73 ? -8.422 -3.157 7.827 1.00 95.00 73 PHE A N 1
ATOM 568 C CA . PHE A 1 73 ? -8.845 -1.826 7.410 1.00 95.00 73 PHE A CA 1
ATOM 569 C C . PHE A 1 73 ? -10.349 -1.644 7.575 1.00 95.00 73 PHE A C 1
ATOM 571 O O . PHE A 1 73 ? -11.131 -2.583 7.474 1.00 95.00 73 PHE A O 1
ATOM 578 N N . ASP A 1 74 ? -10.739 -0.390 7.772 1.00 92.62 74 ASP A N 1
ATOM 579 C CA . ASP A 1 74 ? -12.115 0.045 7.575 1.00 92.62 74 ASP A CA 1
ATOM 580 C C . ASP A 1 74 ? -12.250 0.606 6.158 1.00 92.62 74 ASP A C 1
ATOM 582 O O . ASP A 1 74 ? -11.388 1.371 5.691 1.00 92.62 74 ASP A O 1
ATOM 586 N N . GLU A 1 75 ? -13.318 0.225 5.462 1.00 80.25 75 GLU A N 1
ATOM 587 C CA . GLU A 1 75 ? -13.646 0.762 4.143 1.00 80.25 75 GLU A CA 1
ATOM 588 C C . GLU A 1 75 ? -13.767 2.295 4.238 1.00 80.25 75 GLU A C 1
ATOM 590 O O . GLU A 1 75 ? -14.443 2.845 5.104 1.00 80.25 75 GLU A O 1
ATOM 595 N N . GLY A 1 76 ? -12.996 3.010 3.412 1.00 84.62 76 GLY A N 1
ATOM 596 C CA . GLY A 1 76 ? -12.901 4.477 3.446 1.00 84.62 76 GLY A CA 1
ATOM 597 C C . GLY A 1 76 ? -11.732 5.065 4.254 1.00 84.62 76 GLY A C 1
ATOM 598 O O . GLY A 1 76 ? -11.426 6.249 4.102 1.00 84.62 76 GLY A O 1
ATOM 599 N N . LYS A 1 77 ? -10.997 4.279 5.055 1.00 91.12 77 LYS A N 1
ATOM 600 C CA . LYS A 1 77 ? -9.765 4.746 5.737 1.00 91.12 77 LYS A CA 1
ATOM 601 C C . LYS A 1 77 ? -8.510 4.213 5.051 1.00 91.12 77 LYS A C 1
ATOM 603 O O . LYS A 1 77 ? -8.524 3.116 4.516 1.00 91.12 77 LYS A O 1
ATOM 608 N N . ARG A 1 78 ? -7.409 4.979 5.047 1.00 89.94 78 ARG A N 1
ATOM 609 C CA . ARG A 1 78 ? -6.111 4.591 4.429 1.00 89.94 78 ARG A CA 1
ATOM 610 C C . ARG A 1 78 ? -5.074 4.044 5.427 1.00 89.94 78 ARG A C 1
ATOM 612 O O . ARG A 1 78 ? -3.944 3.736 5.055 1.00 89.94 78 ARG A O 1
ATOM 619 N N . SER A 1 79 ? -5.446 3.936 6.699 1.00 93.50 79 SER A N 1
ATOM 620 C CA . SER A 1 79 ? -4.620 3.401 7.786 1.00 93.50 79 SER A CA 1
ATOM 621 C C . SER A 1 79 ? -5.314 2.206 8.431 1.00 93.50 79 SER A C 1
ATOM 623 O O . SER A 1 79 ? -6.537 2.221 8.542 1.00 93.50 79 SER A O 1
ATOM 625 N N . CYS A 1 80 ? -4.551 1.218 8.898 1.00 95.50 80 CYS A N 1
ATOM 626 C CA . CYS A 1 80 ? -5.109 0.071 9.615 1.00 95.50 80 CYS A CA 1
ATOM 627 C C . CYS A 1 80 ? -5.773 0.483 10.945 1.00 95.50 80 CYS A C 1
ATOM 629 O O . CYS A 1 80 ? -5.372 1.477 11.571 1.00 95.50 80 CYS A O 1
ATOM 631 N N . ARG A 1 81 ? -6.757 -0.310 11.392 1.00 95.12 81 ARG A N 1
ATOM 632 C CA . ARG A 1 81 ? -7.565 -0.093 12.611 1.00 95.12 81 ARG A CA 1
ATOM 633 C C . ARG A 1 81 ? -6.704 0.209 13.831 1.00 95.12 81 ARG A C 1
ATOM 635 O O . ARG A 1 81 ? -6.852 1.251 14.463 1.00 95.12 81 ARG A O 1
ATOM 642 N N . LYS A 1 82 ? -5.677 -0.619 14.055 1.00 94.06 82 LYS A N 1
ATOM 643 C CA . LYS A 1 82 ? -4.729 -0.481 15.173 1.00 94.06 82 LYS A CA 1
ATOM 644 C C . LYS A 1 82 ? -4.115 0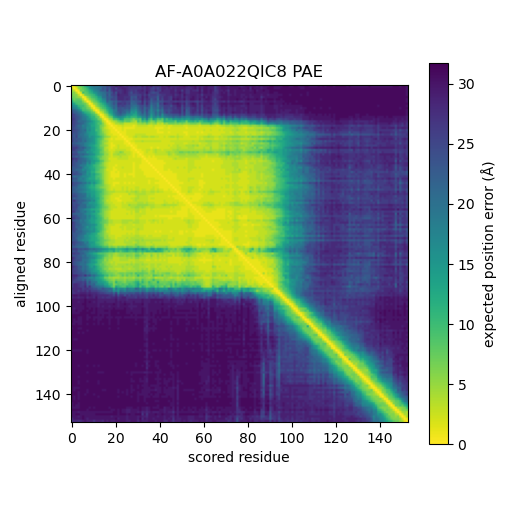.919 15.267 1.00 94.06 82 LYS A C 1
ATOM 646 O O . LYS A 1 82 ? -3.972 1.468 16.361 1.00 94.06 82 LYS A O 1
ATOM 651 N N . ARG A 1 83 ? -3.721 1.506 14.130 1.00 92.81 83 ARG A N 1
ATOM 652 C CA . ARG A 1 83 ? -3.139 2.856 14.102 1.00 92.81 83 ARG A CA 1
ATOM 653 C C . ARG A 1 83 ? -4.223 3.914 14.291 1.00 92.81 83 ARG A C 1
ATOM 655 O O . ARG A 1 83 ? -4.012 4.860 15.053 1.00 92.81 83 ARG A O 1
ATOM 662 N N . LEU A 1 84 ? -5.369 3.744 13.631 1.00 92.69 84 LEU A N 1
ATOM 663 C CA . LEU A 1 84 ? -6.499 4.668 13.700 1.00 92.69 84 LEU A CA 1
ATOM 664 C C . LEU A 1 84 ? -7.012 4.832 15.136 1.00 92.69 84 LEU A C 1
ATOM 666 O O . LEU A 1 84 ? -7.193 5.961 15.586 1.00 92.69 84 LEU A O 1
ATOM 670 N N . ASP A 1 85 ? -7.114 3.745 15.897 1.00 89.25 85 ASP A N 1
ATOM 671 C CA . ASP A 1 85 ? -7.509 3.775 17.309 1.00 89.25 85 ASP A CA 1
ATOM 672 C C . ASP A 1 85 ? -6.568 4.632 18.161 1.00 89.25 85 ASP A C 1
ATOM 674 O O . ASP A 1 85 ? -7.001 5.403 19.020 1.00 89.25 85 ASP A O 1
ATOM 678 N N . GLY A 1 86 ? -5.260 4.549 17.904 1.00 91.44 86 GLY A N 1
ATOM 679 C CA . GLY A 1 86 ? -4.262 5.382 18.574 1.00 91.44 86 GLY A CA 1
ATOM 680 C C . GLY A 1 86 ? -4.382 6.868 18.224 1.00 91.44 86 GLY A C 1
ATOM 681 O O . GLY A 1 86 ? -4.120 7.729 19.068 1.00 91.44 86 GLY A O 1
ATOM 682 N N . HIS A 1 87 ? -4.780 7.199 16.994 1.00 90.88 87 HIS A N 1
ATOM 683 C CA . HIS A 1 87 ? -5.073 8.581 16.605 1.00 90.88 87 HIS A CA 1
ATOM 684 C C . HIS A 1 87 ? -6.384 9.075 17.233 1.00 90.88 87 HIS A C 1
ATOM 686 O O . HIS A 1 87 ? -6.396 10.153 17.827 1.00 90.88 87 HIS A O 1
ATOM 692 N N . ASN A 1 88 ? -7.449 8.273 17.193 1.00 90.00 88 ASN A N 1
ATOM 693 C CA . ASN A 1 88 ? -8.753 8.608 17.767 1.00 90.00 88 ASN A CA 1
ATOM 694 C C . ASN A 1 88 ? -8.673 8.829 19.283 1.00 90.00 88 ASN A C 1
ATOM 696 O O . ASN A 1 88 ? -9.203 9.819 19.780 1.00 90.00 88 ASN A O 1
ATOM 700 N N . ARG A 1 89 ? -7.946 7.976 20.020 1.00 89.31 89 ARG A N 1
ATOM 701 C CA . ARG A 1 89 ? -7.730 8.145 21.470 1.00 89.31 89 ARG A CA 1
ATOM 702 C C . ARG A 1 89 ? -7.047 9.466 21.824 1.00 89.31 89 ARG A C 1
ATOM 704 O O . ARG A 1 89 ? -7.405 10.085 22.818 1.00 89.31 89 ARG A O 1
ATOM 711 N N . ARG A 1 90 ? -6.072 9.904 21.021 1.00 86.38 90 ARG A N 1
ATOM 712 C CA . ARG A 1 90 ? -5.379 11.186 21.235 1.00 86.38 90 ARG A CA 1
ATOM 713 C C . ARG A 1 90 ? -6.255 12.381 20.874 1.00 86.38 90 ARG A C 1
ATOM 715 O O . ARG A 1 90 ? -6.228 13.371 21.586 1.00 86.38 90 ARG A O 1
ATOM 722 N N . ARG A 1 91 ? -7.060 12.270 19.813 1.00 84.31 91 ARG A N 1
ATOM 723 C CA . ARG A 1 91 ? -8.026 13.304 19.405 1.00 84.31 91 ARG A CA 1
ATOM 724 C C . ARG A 1 91 ? -9.155 13.500 20.419 1.00 84.31 91 ARG A C 1
ATOM 726 O O . ARG A 1 91 ? -9.607 14.618 20.590 1.00 84.31 91 ARG A O 1
ATOM 733 N N . ARG A 1 92 ? -9.611 12.423 21.068 1.00 84.75 92 ARG A N 1
ATOM 734 C CA . ARG A 1 92 ? -10.697 12.452 22.064 1.00 84.75 92 ARG A CA 1
ATOM 735 C C . ARG A 1 92 ? -10.244 12.871 23.465 1.00 84.75 92 ARG A C 1
ATOM 737 O O . ARG A 1 92 ? -11.080 12.941 24.358 1.00 84.75 92 ARG A O 1
ATOM 744 N N . LYS A 1 93 ? -8.945 13.110 23.689 1.00 73.06 93 LYS A N 1
ATOM 745 C CA . LYS A 1 93 ? -8.473 13.628 24.975 1.00 73.06 93 LYS A CA 1
ATOM 746 C C . LYS A 1 93 ? -9.017 15.062 25.111 1.00 73.06 93 LYS A C 1
ATOM 748 O O . LYS A 1 93 ? -8.705 15.865 24.230 1.00 73.06 93 LYS A O 1
ATOM 753 N N . PRO A 1 94 ? -9.819 15.392 26.143 1.00 71.25 94 PRO A N 1
ATOM 754 C CA . PRO A 1 94 ? -10.161 16.786 26.395 1.00 71.25 94 PRO A CA 1
ATOM 755 C C . PRO A 1 94 ? -8.855 17.584 26.529 1.00 71.25 94 PRO A C 1
ATOM 757 O O . PRO A 1 94 ? -7.878 17.019 27.051 1.00 71.25 94 PRO A O 1
ATOM 760 N N . PRO A 1 95 ? -8.801 18.846 26.047 1.00 64.25 95 PRO A N 1
ATOM 761 C CA . PRO A 1 95 ? -7.688 19.735 26.353 1.00 64.25 95 PRO A CA 1
ATOM 762 C C . PRO A 1 95 ? -7.467 1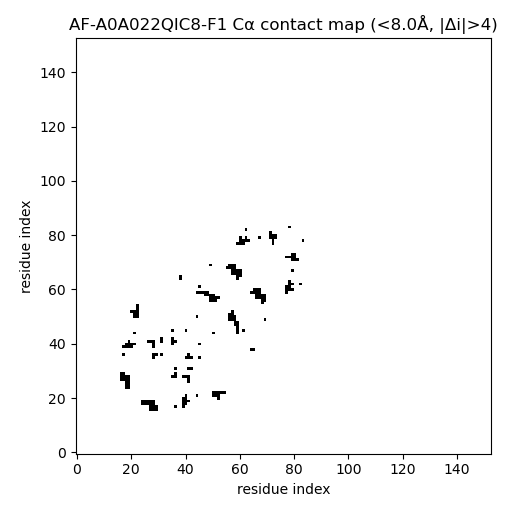9.634 27.855 1.00 64.25 95 PRO A C 1
ATOM 764 O O . PRO A 1 95 ? -8.424 19.760 28.619 1.00 64.25 95 PRO A O 1
ATOM 767 N N . GLN A 1 96 ? -6.263 19.244 28.263 1.00 61.34 96 GLN A N 1
ATOM 768 C CA . GLN A 1 96 ? -5.941 19.136 29.675 1.00 61.34 96 GLN A CA 1
ATOM 769 C C . GLN A 1 96 ? -6.276 20.497 30.296 1.00 61.34 96 GLN A C 1
ATOM 771 O O . GLN A 1 96 ? -5.640 21.487 29.960 1.00 61.34 96 GLN A O 1
ATOM 776 N N . LEU A 1 97 ? -7.297 20.556 31.151 1.00 56.00 97 LEU A N 1
ATOM 777 C CA . LEU A 1 97 ? -7.262 21.518 32.236 1.00 56.00 97 LEU A CA 1
ATOM 778 C C . LEU A 1 97 ? -6.127 21.017 33.119 1.00 56.00 97 LEU A C 1
ATOM 780 O O . LEU A 1 97 ? -6.210 19.908 33.655 1.00 56.00 97 LEU A O 1
ATOM 784 N N . ASP A 1 98 ? -5.035 21.773 33.126 1.00 53.16 98 ASP A N 1
ATOM 785 C CA . ASP A 1 98 ? -3.803 21.498 33.848 1.00 53.16 98 ASP A CA 1
ATOM 786 C C . ASP A 1 98 ? -4.093 20.951 35.247 1.00 53.16 98 ASP A C 1
ATOM 788 O O . ASP A 1 98 ? -4.540 21.663 36.146 1.00 53.16 98 ASP A O 1
ATOM 792 N N . ARG A 1 99 ? -3.840 19.654 35.446 1.00 51.28 99 ARG A N 1
ATOM 793 C CA . ARG A 1 99 ? -3.866 19.056 36.777 1.00 51.28 99 ARG A CA 1
ATOM 794 C C . ARG A 1 99 ? -2.455 19.108 37.327 1.00 51.28 99 ARG A C 1
ATOM 796 O O . ARG A 1 99 ? -1.659 18.194 37.138 1.00 51.28 99 ARG A O 1
ATOM 803 N N . ASN A 1 100 ? -2.179 20.220 37.999 1.00 60.03 100 ASN A N 1
ATOM 804 C CA . ASN A 1 100 ? -1.123 20.349 38.988 1.00 60.03 100 ASN A CA 1
ATOM 805 C C . ASN A 1 100 ? -1.075 19.076 39.857 1.00 60.03 100 ASN A C 1
ATOM 807 O O . ASN A 1 100 ? -2.006 18.792 40.613 1.00 60.03 100 ASN A O 1
ATOM 811 N N . SER A 1 101 ? -0.041 18.254 39.688 1.00 54.28 101 SER A N 1
ATOM 812 C CA . SER A 1 101 ? 0.255 17.092 40.530 1.00 54.28 101 SER A CA 1
ATOM 813 C C . SER A 1 101 ? 1.737 16.732 40.392 1.00 54.28 101 SER A C 1
ATOM 815 O O . SER A 1 101 ? 2.088 15.810 39.664 1.00 54.28 101 SER A O 1
ATOM 817 N N . GLY A 1 102 ? 2.584 17.461 41.122 1.00 46.94 102 GLY A N 1
ATOM 818 C CA . GLY A 1 102 ? 3.829 16.909 41.662 1.00 46.94 102 GLY A CA 1
ATOM 819 C C . GLY A 1 102 ? 5.112 17.248 40.909 1.00 46.94 102 GLY A C 1
ATOM 820 O O . GLY A 1 102 ? 5.465 16.607 39.925 1.00 46.94 102 GLY A O 1
ATOM 821 N N . LEU A 1 103 ? 5.840 18.220 41.457 1.00 57.62 103 LEU A N 1
ATOM 822 C CA . LEU A 1 103 ? 7.288 18.366 41.331 1.00 57.62 103 LEU A CA 1
ATOM 823 C C . LEU A 1 103 ? 8.017 17.060 41.701 1.00 57.62 103 LEU A C 1
ATOM 825 O O . LEU A 1 103 ? 7.701 16.475 42.731 1.00 57.62 103 LEU A O 1
ATOM 829 N N . ASP A 1 104 ? 9.052 16.698 40.941 1.00 43.59 104 ASP A N 1
ATOM 830 C CA . ASP A 1 104 ? 10.416 16.635 41.489 1.00 43.59 104 ASP A CA 1
ATOM 831 C C . ASP A 1 104 ? 11.433 16.805 40.347 1.00 43.59 104 ASP A C 1
ATOM 833 O O . ASP A 1 104 ? 11.685 15.909 39.539 1.00 43.59 104 ASP A O 1
ATOM 837 N N . PHE A 1 105 ? 11.970 18.021 40.251 1.00 52.88 105 PHE A N 1
ATOM 838 C CA . PHE A 1 105 ? 13.204 18.302 39.534 1.00 52.88 105 PHE A CA 1
ATOM 839 C C . PHE A 1 105 ? 14.353 18.105 40.521 1.00 52.88 105 PHE A C 1
ATOM 841 O O . PHE A 1 105 ? 14.650 18.997 41.311 1.00 52.88 105 PHE A O 1
ATOM 848 N N . SER A 1 106 ? 15.047 16.978 40.415 1.00 53.19 106 SER A N 1
ATOM 849 C CA . SER A 1 106 ? 16.317 16.766 41.102 1.00 53.19 106 SER A CA 1
ATOM 850 C C . SER A 1 106 ? 17.388 16.395 40.090 1.00 53.19 106 SER A C 1
ATOM 852 O O . SER A 1 106 ? 17.626 15.216 39.877 1.00 53.19 106 SER A O 1
ATOM 854 N N . HIS A 1 107 ? 18.033 17.391 39.472 1.00 52.59 107 HIS A N 1
ATOM 855 C CA . HIS A 1 107 ? 19.430 17.316 39.019 1.00 52.59 107 HIS A CA 1
ATOM 856 C C . HIS A 1 107 ? 20.107 18.684 39.245 1.00 52.59 107 HIS A C 1
ATOM 858 O O . HIS A 1 107 ? 19.847 19.684 38.585 1.00 52.59 107 HIS A O 1
ATOM 864 N N . HIS A 1 108 ? 20.929 18.676 40.286 1.00 54.25 108 HIS A N 1
ATOM 865 C CA . HIS A 1 108 ? 22.002 19.572 40.701 1.00 54.25 108 HIS A CA 1
ATOM 866 C C . HIS A 1 108 ? 22.662 20.497 39.638 1.00 54.25 108 HIS A C 1
ATOM 868 O O . HIS A 1 108 ? 23.252 20.026 38.677 1.00 54.25 108 HIS A O 1
ATOM 874 N N . ARG A 1 109 ? 22.677 21.810 39.964 1.00 49.00 109 ARG A N 1
ATOM 875 C CA . ARG A 1 109 ? 23.860 22.702 40.175 1.00 49.00 109 ARG A CA 1
ATOM 876 C C . ARG A 1 109 ? 24.767 22.954 38.942 1.00 49.00 109 ARG A C 1
ATOM 878 O O . ARG A 1 109 ? 25.420 22.044 38.459 1.00 49.00 109 ARG A O 1
ATOM 885 N N . SER A 1 110 ? 24.970 24.187 38.448 1.00 37.91 110 SER A N 1
ATOM 886 C CA . SER A 1 110 ? 25.641 25.307 39.147 1.00 37.91 110 SER A CA 1
ATOM 887 C C . SER A 1 110 ? 25.677 26.616 38.312 1.00 37.91 110 SER A C 1
ATOM 889 O O . SER A 1 110 ? 25.956 26.528 37.124 1.00 37.91 110 SER A O 1
ATOM 891 N N . THR A 1 111 ? 25.536 27.774 38.995 1.00 41.56 111 THR A N 1
ATOM 892 C CA . THR A 1 111 ? 26.341 29.037 38.890 1.00 41.56 111 THR A CA 1
ATOM 893 C C . THR A 1 111 ? 26.270 29.850 37.567 1.00 41.56 111 THR A C 1
ATOM 895 O O . THR A 1 111 ? 26.379 29.283 36.495 1.00 41.56 111 THR A O 1
ATOM 898 N N . THR A 1 112 ? 26.049 31.176 37.512 1.00 44.72 112 THR A N 1
ATOM 899 C CA . THR A 1 112 ? 26.617 32.302 38.290 1.00 44.72 112 THR A CA 1
ATOM 900 C C . THR A 1 112 ? 25.665 33.512 38.331 1.00 44.72 112 THR A C 1
ATOM 902 O O . THR A 1 112 ? 24.892 33.752 37.409 1.00 44.72 112 THR A O 1
ATOM 905 N N . LEU A 1 113 ? 25.781 34.293 39.404 1.00 47.28 113 LEU A N 1
ATOM 906 C CA . LEU A 1 113 ? 25.087 35.549 39.695 1.00 47.28 113 LEU A CA 1
ATOM 907 C C . LEU A 1 113 ? 25.625 36.720 38.852 1.00 47.28 113 LEU A C 1
ATOM 909 O O . LEU A 1 113 ? 26.836 36.921 38.826 1.00 47.28 113 LEU A O 1
ATOM 913 N N . THR A 1 114 ? 24.746 37.572 38.322 1.00 38.06 114 THR A N 1
ATOM 914 C CA . THR A 1 114 ? 24.998 39.019 38.204 1.00 38.06 114 THR A CA 1
ATOM 915 C C . THR A 1 114 ? 23.703 39.781 38.478 1.00 38.06 114 THR A C 1
ATOM 917 O O . THR A 1 114 ? 22.664 39.546 37.869 1.00 38.06 114 THR A O 1
ATOM 920 N N . ALA A 1 115 ? 23.770 40.662 39.472 1.00 39.94 115 ALA A N 1
ATOM 921 C CA . ALA A 1 115 ? 22.691 41.527 39.908 1.00 39.94 115 ALA A CA 1
ATOM 922 C C . ALA A 1 115 ? 22.749 42.860 39.157 1.00 39.94 115 ALA A C 1
ATOM 924 O O . ALA A 1 115 ? 23.799 43.492 39.154 1.00 39.94 115 ALA A O 1
ATOM 925 N N . THR A 1 116 ? 21.617 43.328 38.636 1.00 37.62 116 THR A N 1
ATOM 926 C CA . THR A 1 116 ? 21.266 44.755 38.591 1.00 37.62 116 THR A CA 1
ATOM 927 C C . THR A 1 116 ? 19.747 44.878 38.677 1.00 37.62 116 THR A C 1
ATOM 929 O O . THR A 1 116 ? 19.000 44.175 38.001 1.00 37.62 116 THR A O 1
ATOM 932 N N . GLY A 1 117 ? 19.290 45.709 39.612 1.00 45.62 117 GLY A N 1
ATOM 933 C CA . GLY A 1 117 ? 17.882 45.859 39.945 1.00 45.62 117 GLY A CA 1
ATOM 934 C C . GLY A 1 117 ? 17.095 46.637 38.897 1.00 45.62 117 GLY A C 1
ATOM 935 O O . GLY A 1 117 ? 17.617 47.526 38.232 1.00 45.62 117 GLY A O 1
ATOM 936 N N . THR A 1 118 ? 15.807 46.325 38.799 1.00 38.50 118 THR A N 1
ATOM 937 C CA . THR A 1 118 ? 14.740 47.283 38.483 1.00 38.50 118 THR A CA 1
ATOM 938 C C . THR A 1 118 ? 13.395 46.628 38.800 1.00 38.50 118 THR A C 1
ATOM 940 O O . THR A 1 118 ? 13.140 45.470 38.484 1.00 38.50 118 THR A O 1
ATOM 943 N N . THR A 1 119 ? 12.566 47.360 39.531 1.00 50.31 119 THR A N 1
ATOM 944 C CA . THR A 1 119 ? 11.244 46.979 40.039 1.00 50.31 119 THR A CA 1
ATOM 945 C C . THR A 1 119 ? 10.251 46.669 38.910 1.00 50.31 119 THR A C 1
ATOM 947 O O . THR A 1 119 ? 10.120 47.499 38.009 1.00 50.31 119 THR A O 1
ATOM 950 N N . PRO A 1 120 ? 9.470 45.573 38.958 1.00 48.03 120 PRO A N 1
ATOM 951 C CA . PRO A 1 120 ? 8.310 45.432 38.088 1.00 48.03 120 PRO A CA 1
ATOM 952 C C . PRO A 1 120 ? 7.094 46.136 38.708 1.00 48.03 120 PRO A C 1
ATOM 954 O O . PRO A 1 120 ? 6.537 45.696 39.712 1.00 48.03 120 PRO A O 1
ATOM 957 N N . THR A 1 121 ? 6.690 47.247 38.094 1.00 39.19 121 THR A N 1
ATOM 958 C CA . THR A 1 121 ? 5.433 47.953 38.363 1.00 39.19 121 THR A CA 1
ATOM 959 C C . THR A 1 121 ? 4.246 47.052 38.023 1.00 39.19 121 THR A C 1
ATOM 961 O O . THR A 1 121 ? 4.053 46.643 36.877 1.00 39.19 121 THR A O 1
ATOM 964 N N . THR A 1 122 ? 3.442 46.749 39.036 1.00 47.38 122 THR A N 1
ATOM 965 C CA . THR A 1 122 ? 2.217 45.950 38.972 1.00 47.38 122 THR A CA 1
ATOM 966 C C . THR A 1 122 ? 1.172 46.639 38.090 1.00 47.38 122 THR A C 1
ATOM 968 O O . THR A 1 122 ? 0.558 47.619 38.501 1.00 47.38 122 THR A O 1
ATOM 971 N N . SER A 1 123 ? 0.939 46.128 36.881 1.00 48.97 123 SER A N 1
ATOM 972 C CA . SER A 1 123 ? -0.241 46.485 36.085 1.00 48.97 123 SER A CA 1
ATOM 973 C C . SER A 1 123 ? -1.281 45.378 36.228 1.00 48.97 123 SER A C 1
ATOM 975 O O . SER A 1 123 ? -1.133 44.292 35.671 1.00 48.97 123 SER A O 1
ATOM 977 N N . LEU A 1 124 ? -2.321 45.647 37.016 1.00 50.03 124 LEU A N 1
ATOM 978 C CA . LEU A 1 124 ? -3.514 44.811 37.116 1.00 50.03 124 LEU A CA 1
ATOM 979 C C . LEU A 1 124 ? -4.317 44.967 35.819 1.00 50.03 124 LEU A C 1
ATOM 981 O O . LEU A 1 124 ? -4.988 45.977 35.620 1.00 50.03 124 LEU A O 1
ATOM 985 N N . VAL A 1 125 ? -4.249 43.979 34.929 1.00 50.75 125 VAL A N 1
ATOM 986 C CA . VAL A 1 125 ? -5.194 43.865 33.813 1.00 50.75 125 VAL A CA 1
ATOM 987 C C . VAL A 1 125 ? -6.329 42.931 34.226 1.00 50.75 125 VAL A C 1
ATOM 989 O O . VAL A 1 125 ? -6.159 41.724 34.383 1.00 50.75 125 VAL A O 1
ATOM 992 N N . SER A 1 126 ? -7.499 43.520 34.456 1.00 49.22 126 SER A N 1
ATOM 993 C CA . SER A 1 126 ? -8.747 42.808 34.726 1.00 49.22 126 SER A CA 1
ATOM 994 C C . SER A 1 126 ? -9.283 42.194 33.434 1.00 49.22 126 SER A C 1
ATOM 996 O O . SER A 1 126 ? -9.686 42.918 32.523 1.00 49.22 126 SER A O 1
ATOM 998 N N . PHE A 1 127 ? -9.348 40.866 33.359 1.00 51.81 127 PHE A N 1
ATOM 999 C CA . PHE A 1 127 ? -10.071 40.179 32.291 1.00 51.81 127 PHE A CA 1
ATOM 1000 C C . PHE A 1 127 ? -11.529 39.969 32.707 1.00 51.81 127 PHE A C 1
ATOM 1002 O O . PHE A 1 127 ? -11.829 39.382 33.744 1.00 51.81 127 PHE A O 1
ATOM 1009 N N . ARG A 1 128 ? -12.438 40.505 31.888 1.00 46.00 128 ARG A N 1
ATOM 1010 C CA . ARG A 1 128 ? -13.891 40.376 32.021 1.00 46.00 128 ARG A CA 1
ATOM 1011 C C . ARG A 1 128 ? -14.331 38.968 31.621 1.00 46.00 128 ARG A C 1
ATOM 1013 O O . ARG A 1 128 ? -14.064 38.530 30.505 1.00 46.00 128 ARG A O 1
ATOM 1020 N N . SER A 1 129 ? -15.062 38.299 32.505 1.00 42.22 129 SER A N 1
ATOM 1021 C CA . SER A 1 129 ? -15.822 37.087 32.201 1.00 42.22 129 SER A CA 1
ATOM 1022 C C . SER A 1 129 ? -16.943 37.419 31.214 1.00 42.22 129 SER A C 1
ATOM 1024 O O . SER A 1 129 ? -17.789 38.260 31.516 1.00 42.22 129 SER A O 1
ATOM 1026 N N . ASN A 1 130 ? -16.976 36.760 30.054 1.00 44.22 130 ASN A N 1
ATOM 1027 C CA . ASN A 1 130 ? -18.139 36.784 29.170 1.00 44.22 130 ASN A CA 1
ATOM 1028 C C . ASN A 1 130 ? -18.792 35.398 29.162 1.00 44.22 130 ASN A C 1
ATOM 1030 O O . ASN A 1 130 ? -18.288 34.463 28.542 1.00 44.22 130 ASN A O 1
ATOM 1034 N N . THR A 1 131 ? -19.902 35.276 29.886 1.00 49.41 131 THR A N 1
ATOM 1035 C CA . THR A 1 131 ? -20.814 34.133 29.814 1.0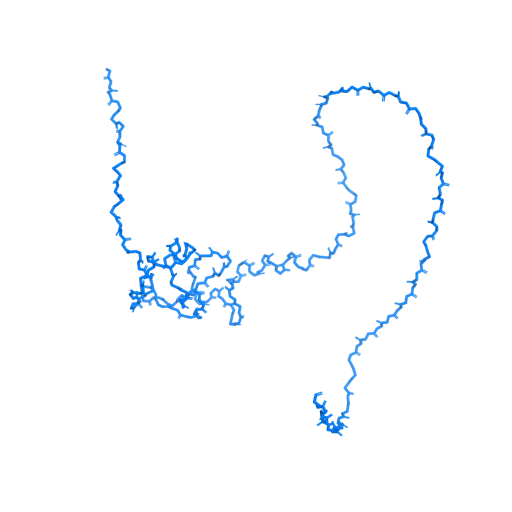0 49.41 131 THR A CA 1
ATOM 1036 C C . THR A 1 131 ? -21.704 34.307 28.591 1.00 49.41 131 THR A C 1
ATOM 1038 O O . THR A 1 131 ? -22.427 35.296 28.501 1.00 49.41 131 THR A O 1
ATOM 1041 N N . SER A 1 132 ? -21.746 33.321 27.695 1.00 50.03 132 SER A N 1
ATOM 1042 C CA . SER A 1 132 ? -22.936 33.13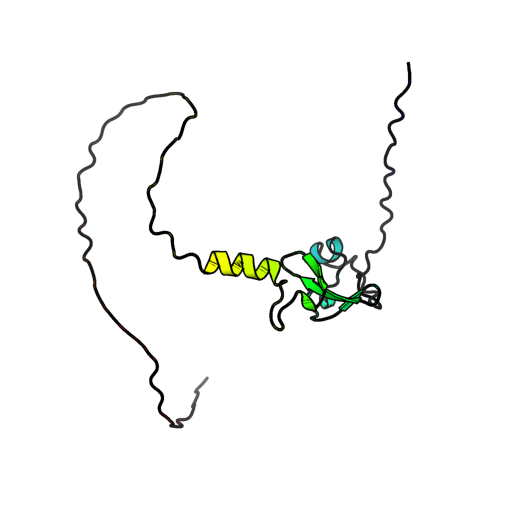5 26.865 1.00 50.03 132 SER A CA 1
ATOM 1043 C C . SER A 1 132 ? -23.157 31.666 26.517 1.00 50.03 132 SER A C 1
ATOM 1045 O O . SER A 1 132 ? -22.361 31.035 25.825 1.00 50.03 132 SER A O 1
ATOM 1047 N N . ASN A 1 133 ? -24.258 31.149 27.063 1.00 48.28 133 ASN A N 1
ATOM 1048 C CA . ASN A 1 133 ? -24.953 29.932 26.664 1.00 48.28 133 ASN A CA 1
ATOM 1049 C C . ASN A 1 133 ? -25.219 29.924 25.154 1.00 48.28 133 ASN A C 1
ATOM 1051 O O . ASN A 1 133 ? -25.698 30.925 24.627 1.00 48.28 133 ASN A O 1
ATOM 1055 N N . ASN A 1 134 ? -25.120 28.758 24.509 1.00 46.53 134 ASN A N 1
ATOM 1056 C CA . ASN A 1 134 ? -26.281 28.297 23.750 1.00 46.53 134 ASN A CA 1
ATOM 1057 C C . ASN A 1 134 ? -26.278 26.796 23.453 1.00 46.53 134 ASN A C 1
ATOM 1059 O O . ASN A 1 134 ? -25.324 26.234 22.918 1.00 46.53 134 ASN A O 1
ATOM 1063 N N . ASN A 1 135 ? -27.417 26.195 23.791 1.00 47.22 135 ASN A N 1
ATOM 1064 C CA . ASN A 1 135 ? -27.870 24.884 23.362 1.00 47.22 135 ASN A CA 1
ATOM 1065 C C . ASN A 1 135 ? -28.133 24.900 21.853 1.00 47.22 135 ASN A C 1
ATOM 1067 O O . ASN A 1 135 ? -28.762 25.830 21.354 1.00 47.22 135 ASN A O 1
ATOM 1071 N N . ASN A 1 136 ? -27.775 23.832 21.142 1.00 44.84 136 ASN A N 1
ATOM 1072 C CA . ASN A 1 136 ? -28.481 23.500 19.909 1.00 44.84 136 ASN A CA 1
ATOM 1073 C C . ASN A 1 136 ? -28.620 21.979 19.764 1.00 44.84 136 ASN A C 1
ATOM 1075 O O . ASN A 1 136 ? -27.666 21.266 19.457 1.00 44.84 136 ASN A O 1
ATOM 1079 N N . SER A 1 137 ? -29.837 21.524 20.058 1.00 40.88 137 SER A N 1
ATOM 1080 C CA . SER A 1 137 ? -30.412 20.232 19.687 1.00 40.88 137 SER A CA 1
ATOM 1081 C C . SER A 1 137 ? -31.212 20.439 18.387 1.00 40.88 137 SER A C 1
ATOM 1083 O O . SER A 1 137 ? -31.730 21.539 18.183 1.00 40.88 137 SER A O 1
ATOM 1085 N N . PRO A 1 138 ? -31.338 19.434 17.506 1.00 46.75 138 PRO A N 1
ATOM 1086 C CA . PRO A 1 138 ? -31.750 19.631 16.123 1.00 46.75 138 PRO A CA 1
ATOM 1087 C C . PRO A 1 138 ? -33.252 19.910 16.017 1.00 46.75 138 PRO A C 1
ATOM 1089 O O . PRO A 1 138 ? -34.057 19.255 16.675 1.00 46.75 138 PRO A O 1
ATOM 1092 N N . GLN A 1 139 ? -33.631 20.841 15.141 1.00 41.22 139 GLN A N 1
ATOM 1093 C CA . GLN A 1 139 ? -35.015 21.030 14.710 1.00 41.22 139 GLN A CA 1
ATOM 1094 C C . GLN A 1 139 ? -35.103 20.818 13.196 1.00 41.22 139 GLN A C 1
ATOM 1096 O O . GLN A 1 139 ? -34.402 21.454 12.411 1.00 41.22 139 GLN A O 1
ATOM 1101 N N . ILE A 1 140 ? -35.941 19.856 12.824 1.00 46.91 140 ILE A N 1
ATOM 1102 C CA . ILE A 1 140 ? -36.382 19.498 11.472 1.00 46.91 140 ILE A CA 1
ATOM 1103 C C . ILE A 1 140 ? -37.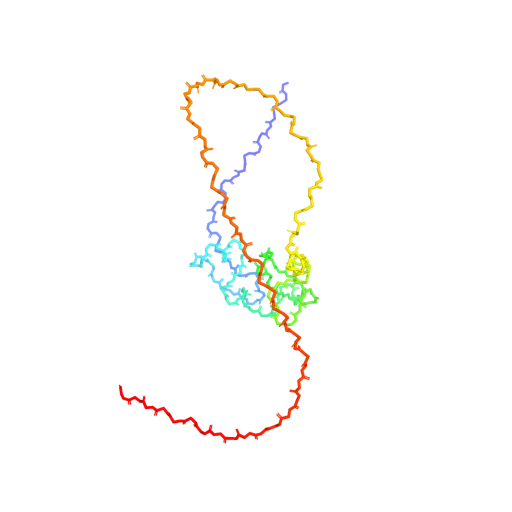489 20.484 11.064 1.00 46.91 140 ILE A C 1
ATOM 1105 O O . ILE A 1 140 ? -38.316 20.763 11.929 1.00 46.91 140 ILE A O 1
ATOM 1109 N N . LEU A 1 141 ? -37.533 20.949 9.795 1.00 42.44 141 LEU A N 1
ATOM 1110 C CA . LEU A 1 141 ? -38.728 21.204 8.929 1.00 42.44 141 LEU A CA 1
ATOM 1111 C C . LEU A 1 141 ? -38.386 22.099 7.689 1.00 42.44 141 LEU A C 1
ATOM 1113 O O . LEU A 1 141 ? -37.269 22.607 7.624 1.00 42.44 141 LEU A O 1
ATOM 1117 N N . PRO A 1 142 ? -39.248 22.191 6.640 1.00 49.31 142 PRO A N 1
ATOM 1118 C CA . PRO A 1 142 ? -38.881 21.827 5.262 1.00 49.31 142 PRO A CA 1
ATOM 1119 C C . PRO A 1 142 ? -38.851 22.976 4.226 1.00 49.31 142 PRO A C 1
ATOM 1121 O O . PRO A 1 142 ? -39.318 24.078 4.477 1.00 49.31 142 PRO A O 1
ATOM 1124 N N . SER A 1 143 ? -38.372 22.614 3.025 1.00 47.44 143 SER A N 1
ATOM 1125 C CA . SER A 1 143 ? -38.701 23.124 1.678 1.00 47.44 143 SER A CA 1
ATOM 1126 C C . SER A 1 143 ? -38.796 24.636 1.431 1.00 47.44 143 SER A C 1
ATOM 1128 O O . SER A 1 143 ? -39.803 25.249 1.756 1.00 47.44 143 SER A O 1
ATOM 1130 N N . ALA A 1 144 ? -37.864 25.176 0.635 1.00 47.91 144 ALA A N 1
ATOM 1131 C CA . ALA A 1 144 ? -38.200 26.049 -0.498 1.00 47.91 144 ALA A CA 1
ATOM 1132 C C . ALA A 1 144 ? -36.994 26.263 -1.430 1.00 47.91 144 ALA A C 1
ATOM 1134 O O . ALA A 1 144 ? -35.902 26.648 -1.023 1.00 47.91 144 ALA A O 1
ATOM 1135 N N . VAL A 1 145 ? -37.259 26.003 -2.703 1.00 52.97 145 VAL A N 1
ATOM 1136 C CA . VAL A 1 145 ? -36.535 26.407 -3.910 1.00 52.97 145 VAL A CA 1
ATOM 1137 C C . VAL A 1 145 ? -36.343 27.924 -3.947 1.00 52.97 145 VAL A C 1
ATOM 1139 O O . VAL A 1 145 ? -37.330 28.643 -3.867 1.00 52.97 145 VAL A O 1
ATOM 1142 N N . VAL A 1 146 ? -35.115 28.401 -4.175 1.00 52.28 146 VAL A N 1
ATOM 1143 C CA . VAL A 1 146 ? -34.846 29.693 -4.835 1.00 52.28 146 VAL A CA 1
ATOM 1144 C C . VAL A 1 146 ? -33.510 29.624 -5.581 1.00 52.28 146 VAL A C 1
ATOM 1146 O O . VAL A 1 146 ? -32.517 29.109 -5.072 1.00 52.28 146 VAL A O 1
ATOM 1149 N N . GLY A 1 147 ? -33.545 30.051 -6.844 1.00 42.47 147 GLY A N 1
ATOM 1150 C CA . GLY A 1 147 ? -32.542 29.784 -7.868 1.00 42.47 147 GLY A CA 1
ATOM 1151 C C . GLY A 1 147 ? -31.220 30.536 -7.717 1.00 42.47 147 GLY A C 1
ATOM 1152 O O . GLY A 1 147 ? -31.157 31.670 -7.250 1.00 42.47 147 GLY A O 1
ATOM 1153 N N . PHE A 1 148 ? -30.158 29.885 -8.189 1.00 45.84 148 PHE A N 1
ATOM 1154 C CA . PHE A 1 148 ? -28.845 30.482 -8.387 1.00 45.84 148 PHE A CA 1
ATOM 1155 C C . PHE A 1 148 ? -28.834 31.269 -9.700 1.00 45.84 148 PHE A C 1
ATOM 1157 O O . PHE A 1 148 ? -28.923 30.677 -10.772 1.00 45.84 148 PHE A O 1
ATOM 1164 N N . SER A 1 149 ? -28.676 32.589 -9.615 1.00 51.75 149 SER A N 1
ATOM 1165 C CA . SER A 1 149 ? -28.302 33.431 -10.753 1.00 51.75 149 SER A CA 1
ATOM 1166 C C . SER A 1 149 ? -26.918 34.012 -10.477 1.00 51.75 149 SER A C 1
ATOM 1168 O O . SER A 1 149 ? -26.742 34.799 -9.550 1.00 51.75 149 SER A O 1
ATOM 1170 N N . TRP A 1 150 ? -25.929 33.578 -11.254 1.00 47.94 150 TRP A N 1
ATOM 1171 C CA . TRP A 1 150 ? -24.571 34.125 -11.264 1.00 47.94 150 TRP A CA 1
ATOM 1172 C C . TRP A 1 150 ? -24.495 35.276 -12.273 1.00 47.94 150 TRP A C 1
ATOM 1174 O O . TRP A 1 150 ? -25.036 35.125 -13.369 1.00 47.94 150 TRP A O 1
ATOM 1184 N N . PRO A 1 151 ? -23.759 36.359 -11.987 1.00 62.44 151 PRO A N 1
ATOM 1185 C CA . PRO A 1 151 ? -23.220 37.200 -13.046 1.00 62.44 151 PRO A CA 1
ATOM 1186 C C . PRO A 1 151 ? -21.680 37.209 -13.025 1.00 62.44 151 PRO A C 1
ATOM 1188 O O . PRO A 1 151 ? -21.065 37.451 -11.988 1.00 62.44 151 PRO A O 1
ATOM 1191 N N . GLY A 1 152 ? -21.072 36.941 -14.188 1.00 49.41 152 GLY A N 1
ATOM 1192 C CA . GLY A 1 152 ? -19.791 37.554 -14.586 1.00 49.41 152 GLY A CA 1
ATOM 1193 C C . GLY A 1 152 ? -20.046 38.966 -15.144 1.00 49.41 152 GLY A C 1
ATOM 1194 O O . GLY A 1 152 ? -21.152 39.481 -14.934 1.00 49.41 152 GLY A O 1
ATOM 1195 N N . PRO A 1 153 ? -19.144 39.593 -15.921 1.00 59.38 153 PRO A N 1
ATOM 1196 C CA . PRO A 1 153 ? -17.833 39.157 -16.425 1.00 59.38 153 PRO A CA 1
ATOM 1197 C C . PRO A 1 153 ? -16.631 39.539 -15.544 1.00 59.38 153 PRO A C 1
ATOM 1199 O O . PRO A 1 153 ? -16.758 40.463 -14.711 1.00 59.38 153 PRO A O 1
#

Secondary structure (DSSP, 8-state):
-------PPP-------PBPSSTT---B-TTS-HHHHHTT--HHHHH-S-EEETTEEEEEETTTTEEEEGGGS-TT-SS-HHHHHHHHHHHTSPP-------------------------------PPP------------------------

Foldseek 3Di:
DDDDPDPDDDPPPPVPQQAAQFPPGRDTCPPPDPLCRVLSHDPCQQPDLWTAGPNATWHQQPVVSDTDHNVQDDPPDRHGPVVVVVVVVVVPPPPDPDDDDDDDDDDDDDDDDDDDDDDDDDDDDDDDDDDDDDDDDDDDDDDDDDDDDDDDD

InterPro domains:
  IPR004333 SBP domain [PF03110] (20-93)
  IPR004333 SBP domain [PS51141] (17-94)
  IPR036893 SBP domain superfamily [G3DSA:4.10.1100.10] (11-81)
  IPR036893 SBP domain superfamily [SSF103612] (18-95)
  IPR044817 Squamosa promoter-binding-like protein [PTHR31251] (5-132)

pLDDT: mean 71.69, std 22.29, range [37.62, 97.5]

Mean predicted aligned error: 19.43 Å

Radius of gyration: 30.97 Å; Cα contacts (8 Å, |Δi|>4): 113; chains: 1; bounding box: 85×66×58 Å

Organism: Erythranthe guttata (NCBI:txid4155)

Nearest PDB structures (foldseek):
  8j49-assembly1_A  TM=9.733E-01  e=3.207E-09  Arabidopsis thaliana
  8j4b-assembly1_D  TM=9.445E-01  e=1.629E-09  Arabidopsis thaliana
  8j4b-assembly1_B  TM=9.477E-01  e=3.432E-09  Arabidopsis thaliana
  8pfc-assembly4_H  TM=9.599E-01  e=1.424E-08  Arabidopsis thaliana
  1ul4-assembly1_A  TM=7.453E-01  e=4.210E-08  Arabidopsis thaliana

Solvent-accessible surface area (backbone atoms only — not comparable to full-atom values): 10811 Å² total; per-residue (Å²): 136,86,79,80,82,76,79,75,80,76,90,76,78,68,85,70,78,45,46,28,67,43,66,95,42,80,53,72,27,76,87,43,59,66,72,34,44,78,60,30,36,46,78,67,57,57,69,36,82,69,44,42,45,94,89,37,64,23,24,43,18,74,83,73,69,42,75,41,51,54,87,48,42,51,94,95,54,65,41,37,47,80,60,48,53,59,51,52,58,61,69,68,50,71,81,76,74,82,75,91,79,78,89,82,90,84,82,84,86,80,89,84,90,84,89,80,89,79,86,83,81,86,75,88,78,84,81,81,88,81,88,75,89,79,88,85,79,92,82,90,86,83,88,83,91,80,82,91,81,87,78,81,133